Protein AF-A0A529KL18-F1 (afdb_monomer)

Sequence (61 aa):
MGEAMDAKLAPLDVITIGRASVDLYGQQIGSRLEDITSFAKSVGGCPANISVGTARLGLRS

Foldseek 3Di:
DPVVVCVPCDDFPDDFDDDKDKDWAQPPPPDDPVPGPGTDIDIDDDSRVVCVVCVVVPGRD

Radius of gyration: 18.41 Å; Cα contacts (8 Å, |Δi|>4): 80; chains: 1; bounding box: 22×30×60 Å

Structure (mmCIF, N/CA/C/O backbone):
data_AF-A0A529KL18-F1
#
_entry.id   AF-A0A529KL18-F1
#
loop_
_atom_site.group_PDB
_atom_site.id
_atom_site.type_symbol
_atom_site.label_atom_id
_atom_site.label_alt_id
_atom_site.label_comp_id
_atom_site.label_asym_id
_atom_site.label_entity_id
_atom_site.label_seq_id
_atom_site.pdbx_PDB_ins_code
_atom_site.Cartn_x
_atom_site.Cartn_y
_atom_site.Cartn_z
_atom_site.occupancy
_atom_site.B_iso_or_equiv
_atom_site.auth_seq_id
_atom_site.auth_comp_id
_atom_site.auth_asym_id
_atom_site.auth_atom_id
_atom_site.pdbx_PDB_model_num
ATOM 1 N N . MET A 1 1 ? -1.390 -18.794 -39.963 1.00 48.28 1 MET A N 1
ATOM 2 C CA . MET A 1 1 ? -1.228 -19.561 -38.707 1.00 48.28 1 MET A CA 1
ATOM 3 C C . MET A 1 1 ? -0.091 -18.928 -37.894 1.00 48.28 1 MET A C 1
ATOM 5 O O . MET A 1 1 ? 0.970 -19.517 -37.796 1.00 48.28 1 MET A O 1
ATOM 9 N N . GLY A 1 2 ? -0.258 -17.690 -37.410 1.00 49.69 2 GLY A N 1
ATOM 10 C CA . GLY A 1 2 ? 0.828 -16.924 -36.759 1.00 49.69 2 GLY A CA 1
ATOM 11 C C . GLY A 1 2 ? 0.328 -15.937 -35.698 1.00 49.69 2 GLY A C 1
ATOM 12 O O . GLY A 1 2 ? 0.932 -15.813 -34.646 1.00 49.69 2 GLY A O 1
ATOM 13 N N . GLU A 1 3 ? -0.856 -15.363 -35.904 1.00 53.75 3 GLU A N 1
ATOM 14 C CA . GLU A 1 3 ? 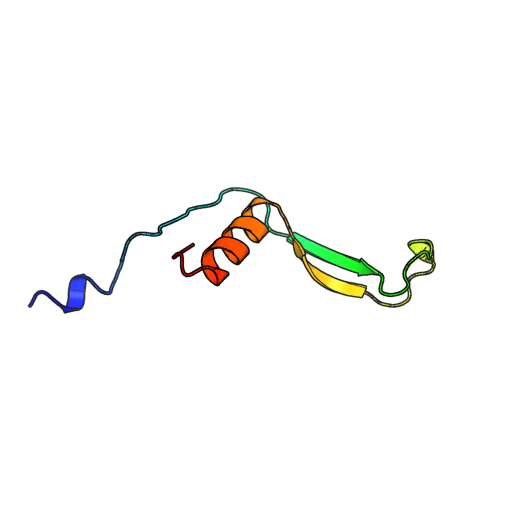-1.488 -14.403 -34.978 1.00 53.75 3 GLU A CA 1
ATOM 15 C C . GLU A 1 3 ? -1.892 -15.006 -33.614 1.00 53.75 3 GLU A C 1
ATOM 17 O O . GLU A 1 3 ? -1.898 -14.327 -32.594 1.00 53.75 3 GLU A O 1
ATOM 22 N N . ALA A 1 4 ? -2.213 -16.303 -33.558 1.00 53.03 4 ALA A N 1
ATOM 23 C CA . ALA A 1 4 ? -2.751 -16.929 -32.344 1.00 53.03 4 ALA A CA 1
ATOM 24 C C . ALA A 1 4 ? -1.682 -17.326 -31.303 1.00 53.03 4 ALA A C 1
ATOM 26 O O . ALA A 1 4 ? -2.032 -17.662 -30.172 1.00 53.03 4 ALA A O 1
ATOM 27 N N . MET A 1 5 ? -0.393 -17.317 -31.671 1.00 48.56 5 MET A N 1
ATOM 28 C CA . MET A 1 5 ? 0.705 -17.709 -30.774 1.00 48.56 5 MET A CA 1
ATOM 29 C C . MET A 1 5 ? 1.381 -16.507 -30.088 1.00 48.56 5 MET A C 1
ATOM 31 O O . MET A 1 5 ? 2.090 -16.702 -29.106 1.00 48.56 5 MET A O 1
ATOM 35 N N . ASP A 1 6 ? 1.112 -15.281 -30.550 1.00 52.09 6 ASP A N 1
ATOM 36 C CA . ASP A 1 6 ? 1.718 -14.039 -30.040 1.00 52.09 6 ASP A CA 1
ATOM 37 C C . ASP A 1 6 ? 0.910 -13.416 -28.881 1.00 52.09 6 ASP A C 1
ATOM 39 O O . ASP A 1 6 ? 1.446 -12.809 -27.957 1.00 52.09 6 ASP A O 1
ATOM 43 N N . ALA A 1 7 ? -0.399 -13.686 -28.831 1.00 55.06 7 ALA A N 1
ATOM 44 C CA . ALA A 1 7 ? -1.259 -13.261 -27.724 1.00 55.06 7 ALA A CA 1
ATOM 45 C C . ALA A 1 7 ? -0.973 -13.994 -26.396 1.00 55.06 7 ALA A C 1
ATOM 47 O O . ALA A 1 7 ? -1.510 -13.614 -25.355 1.00 55.06 7 ALA A O 1
ATOM 48 N N . LYS A 1 8 ? -0.175 -15.075 -26.412 1.00 56.66 8 LYS A N 1
ATOM 49 C CA . LYS A 1 8 ? -0.091 -16.002 -25.275 1.00 56.66 8 LYS A CA 1
ATOM 50 C C . LYS A 1 8 ? 0.989 -15.658 -24.246 1.00 56.66 8 LYS A C 1
ATOM 52 O O . LYS A 1 8 ? 0.833 -16.081 -23.109 1.00 56.66 8 LYS A O 1
ATOM 57 N N . LEU A 1 9 ? 2.019 -14.874 -24.578 1.00 64.81 9 LEU A N 1
ATOM 58 C CA . LEU A 1 9 ? 3.084 -14.473 -23.640 1.00 64.81 9 LEU A CA 1
ATOM 59 C C . LEU A 1 9 ? 3.764 -13.173 -24.102 1.00 64.81 9 LEU A C 1
ATOM 61 O O . LEU A 1 9 ? 4.978 -13.133 -24.295 1.00 64.81 9 LEU A O 1
ATOM 65 N N . ALA A 1 10 ? 3.011 -12.089 -24.288 1.00 72.19 10 ALA A N 1
ATOM 66 C CA . ALA A 1 10 ? 3.676 -10.801 -24.443 1.00 72.19 10 ALA A CA 1
ATOM 67 C C . ALA A 1 10 ? 4.567 -10.567 -23.185 1.00 72.19 10 ALA A C 1
ATOM 69 O O . ALA A 1 10 ? 4.133 -10.877 -22.069 1.00 72.19 10 ALA A O 1
ATOM 70 N N . PRO A 1 11 ? 5.821 -10.105 -23.315 1.00 87.62 11 PRO A N 1
ATOM 71 C CA . PRO A 1 11 ? 6.768 -10.042 -22.196 1.00 87.62 11 PRO A CA 1
ATOM 72 C C . PRO A 1 11 ? 6.288 -9.075 -21.105 1.00 87.62 11 PRO A C 1
ATOM 74 O O . PRO A 1 11 ? 5.616 -8.095 -21.419 1.00 87.62 11 PRO A O 1
ATOM 77 N N . LEU A 1 12 ? 6.576 -9.361 -19.832 1.00 93.69 12 LEU A N 1
ATOM 78 C CA . LEU A 1 12 ? 6.339 -8.395 -18.753 1.00 93.69 12 LEU A CA 1
ATOM 79 C C . LEU A 1 12 ? 7.368 -7.266 -18.863 1.00 93.69 12 LEU A C 1
ATOM 81 O O . LEU A 1 12 ? 8.549 -7.534 -19.081 1.00 93.69 12 LEU A O 1
ATOM 85 N N . ASP A 1 13 ? 6.921 -6.027 -18.686 1.00 95.94 13 ASP A N 1
ATOM 86 C CA . ASP A 1 13 ? 7.794 -4.851 -18.667 1.00 95.94 13 ASP A CA 1
ATOM 87 C C . ASP A 1 13 ? 8.558 -4.768 -17.339 1.00 95.94 13 ASP A C 1
ATOM 89 O O . ASP A 1 13 ? 9.695 -4.297 -17.286 1.00 95.94 13 ASP A O 1
ATOM 93 N N . VAL A 1 14 ? 7.931 -5.231 -16.251 1.00 96.06 14 VAL A N 1
ATOM 94 C CA . VAL A 1 14 ? 8.485 -5.190 -14.896 1.00 96.06 14 VAL A CA 1
ATOM 95 C C . VAL A 1 14 ? 8.182 -6.498 -14.175 1.00 96.06 14 VAL A C 1
ATOM 97 O O . VAL A 1 14 ? 7.055 -6.974 -14.181 1.00 96.06 14 VAL A O 1
ATOM 100 N N . ILE A 1 15 ? 9.190 -7.058 -13.503 1.00 96.69 15 ILE A N 1
ATOM 101 C CA . ILE A 1 15 ? 9.017 -8.137 -12.528 1.00 96.69 15 ILE A CA 1
ATOM 102 C C . ILE A 1 15 ? 9.579 -7.644 -11.202 1.00 96.69 15 ILE A C 1
ATOM 104 O O . ILE A 1 15 ? 10.772 -7.367 -11.081 1.00 96.69 15 ILE A O 1
ATOM 108 N N . THR A 1 16 ? 8.721 -7.542 -10.191 1.00 97.44 16 THR A N 1
ATOM 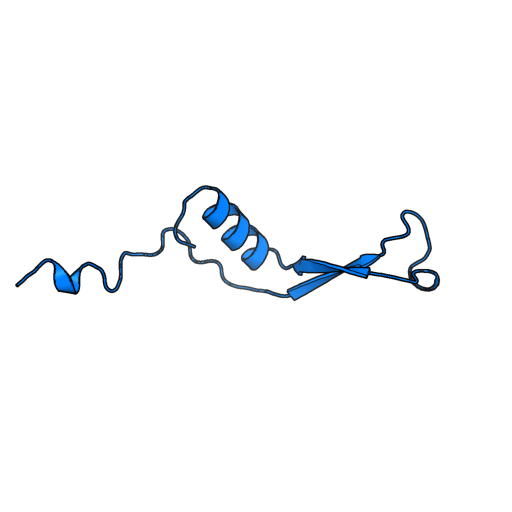109 C CA . THR A 1 16 ? 9.136 -7.204 -8.827 1.00 97.44 16 THR A CA 1
ATOM 110 C C . THR A 1 16 ? 9.207 -8.466 -7.978 1.00 97.44 16 THR A C 1
ATOM 112 O O . THR A 1 16 ? 8.282 -9.274 -8.008 1.00 97.44 16 THR A O 1
ATOM 115 N N . ILE A 1 17 ? 10.259 -8.623 -7.175 1.00 97.88 17 ILE A N 1
ATOM 116 C CA . ILE A 1 17 ? 10.399 -9.761 -6.259 1.00 97.88 17 ILE A CA 1
ATOM 117 C C . ILE A 1 17 ? 10.511 -9.250 -4.826 1.00 97.88 17 ILE A C 1
ATOM 119 O O . ILE A 1 17 ? 11.327 -8.385 -4.514 1.00 97.88 17 ILE A O 1
ATOM 123 N N . GLY A 1 18 ? 9.690 -9.820 -3.947 1.00 97.00 18 GLY A N 1
ATOM 124 C CA . GLY A 1 18 ? 9.770 -9.658 -2.500 1.00 97.00 18 GLY A CA 1
ATOM 125 C C . GLY A 1 18 ? 8.384 -9.629 -1.861 1.00 97.00 18 GLY A C 1
ATOM 126 O O . GLY A 1 18 ? 7.474 -10.317 -2.314 1.00 97.00 18 GLY A O 1
ATOM 127 N N . ARG A 1 19 ? 8.223 -8.881 -0.765 1.00 98.06 19 ARG A N 1
ATOM 128 C CA . ARG A 1 19 ? 7.027 -8.965 0.085 1.00 98.06 19 ARG A CA 1
ATOM 129 C C . ARG A 1 19 ? 5.775 -8.386 -0.583 1.00 98.06 19 ARG A C 1
ATOM 131 O O . ARG A 1 19 ? 5.771 -7.222 -0.980 1.00 98.06 19 ARG A O 1
ATOM 138 N N . ALA A 1 20 ? 4.700 -9.166 -0.540 1.00 97.81 20 ALA A N 1
ATOM 139 C CA . ALA A 1 20 ? 3.321 -8.707 -0.653 1.00 97.81 20 ALA A CA 1
ATOM 140 C C . ALA A 1 20 ? 2.627 -8.907 0.702 1.00 97.81 20 ALA A C 1
ATOM 142 O O . ALA A 1 20 ? 2.774 -9.958 1.327 1.00 97.81 20 ALA A O 1
ATOM 143 N N . SER A 1 21 ? 1.918 -7.892 1.189 1.00 97.88 21 SER A N 1
ATOM 144 C CA . SER A 1 21 ? 1.226 -7.937 2.479 1.00 97.88 21 SER A CA 1
ATOM 145 C C . SER A 1 21 ? -0.091 -7.171 2.447 1.00 97.88 21 SER A C 1
ATOM 147 O O . SER A 1 21 ? -0.474 -6.577 1.439 1.00 97.88 21 SER A O 1
ATOM 149 N N . VAL A 1 22 ? -0.779 -7.194 3.583 1.00 98.25 22 VAL A N 1
ATOM 150 C CA . VAL A 1 22 ? -1.925 -6.340 3.865 1.00 98.25 22 VAL A CA 1
ATOM 151 C C . VAL A 1 22 ? -1.480 -5.267 4.846 1.00 98.25 22 VAL A C 1
ATOM 153 O O . VAL A 1 22 ? -0.995 -5.601 5.925 1.00 98.25 22 VAL A O 1
ATOM 156 N N . ASP A 1 23 ? -1.681 -4.005 4.485 1.00 97.94 23 ASP A N 1
ATOM 157 C CA . ASP A 1 23 ? -1.500 -2.886 5.403 1.00 97.94 23 ASP A CA 1
ATOM 158 C C . ASP A 1 23 ? -2.867 -2.536 6.010 1.00 97.94 23 ASP A C 1
ATOM 160 O O . ASP A 1 23 ? -3.853 -2.330 5.292 1.00 97.94 23 ASP A O 1
ATOM 164 N N . LEU A 1 24 ? -2.940 -2.521 7.342 1.00 97.69 24 LEU A N 1
ATOM 165 C CA . LEU A 1 24 ? -4.134 -2.146 8.099 1.00 97.69 24 LEU A CA 1
ATOM 166 C C . LEU A 1 24 ? -3.929 -0.752 8.688 1.00 97.69 24 LEU A C 1
ATOM 168 O O . LEU A 1 24 ? -3.143 -0.570 9.615 1.00 97.69 24 LEU A O 1
ATOM 172 N N . TYR A 1 25 ? -4.655 0.228 8.155 1.00 97.00 25 TYR A N 1
ATOM 173 C CA . TYR A 1 25 ? -4.589 1.615 8.606 1.00 97.00 25 TYR A CA 1
ATOM 174 C C . TYR A 1 25 ? -5.748 1.923 9.550 1.00 97.00 25 TYR A C 1
ATOM 176 O O . TYR A 1 25 ? -6.911 1.903 9.134 1.00 97.00 25 TYR A O 1
ATOM 184 N N . GLY A 1 26 ? -5.435 2.230 10.811 1.00 97.94 26 GLY A N 1
ATOM 185 C CA . GLY A 1 26 ? -6.426 2.719 11.771 1.00 97.94 26 GLY A CA 1
ATOM 186 C C . GLY A 1 26 ? -7.097 3.988 11.250 1.00 97.94 26 GLY A C 1
ATOM 187 O O . GLY A 1 26 ? -6.428 4.878 10.728 1.00 97.94 26 GLY A O 1
ATOM 188 N N . GLN A 1 27 ? -8.425 4.046 11.321 1.00 97.69 27 GLN A N 1
ATOM 189 C CA . GLN A 1 27 ? -9.189 5.164 10.750 1.00 97.69 27 GLN A CA 1
ATOM 190 C C . GLN A 1 27 ? -9.211 6.399 11.659 1.00 97.69 27 GLN A C 1
ATOM 192 O O . GLN A 1 27 ? -9.426 7.515 11.193 1.00 97.69 27 GLN A O 1
ATOM 197 N N . GLN A 1 28 ? -8.960 6.211 12.950 1.00 97.50 28 GLN A N 1
ATOM 198 C CA . GLN A 1 28 ? -8.919 7.258 13.960 1.00 97.50 28 GLN A CA 1
ATOM 199 C C . GLN A 1 28 ? -7.515 7.882 13.999 1.00 97.50 28 GLN A C 1
ATOM 201 O O . GLN A 1 28 ? -6.627 7.429 14.721 1.00 97.50 28 GLN A O 1
ATOM 206 N N . ILE A 1 29 ? -7.293 8.908 1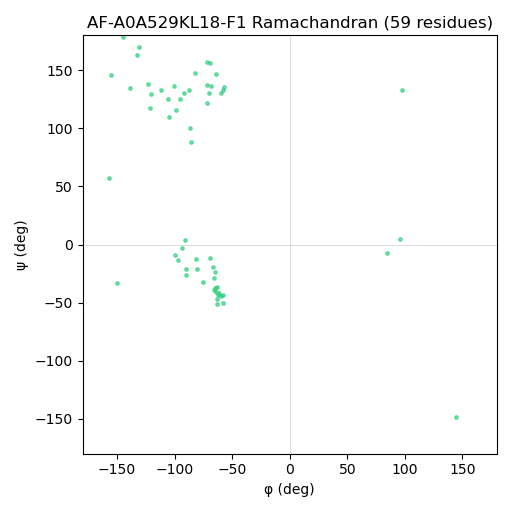3.172 1.00 95.81 29 ILE A N 1
ATOM 207 C CA . ILE A 1 29 ? -5.995 9.591 13.049 1.00 95.81 29 ILE A CA 1
ATOM 208 C C . ILE A 1 29 ? -5.574 10.197 14.395 1.00 95.81 29 ILE A C 1
ATOM 210 O O . ILE A 1 29 ? -6.332 10.934 15.019 1.00 95.81 29 ILE A O 1
ATOM 214 N N . GLY A 1 30 ? -4.335 9.923 14.811 1.00 95.62 30 GLY A N 1
ATOM 215 C CA . GLY A 1 30 ? -3.745 10.459 16.043 1.00 95.62 30 GLY A CA 1
ATOM 216 C C . GLY A 1 30 ? -4.084 9.677 17.317 1.00 95.62 30 GLY A C 1
ATOM 217 O O . GLY A 1 30 ? -3.493 9.953 18.358 1.00 95.62 30 GLY A O 1
ATOM 218 N N . SER A 1 31 ? -4.980 8.688 17.246 1.00 96.88 31 SER A N 1
ATOM 219 C CA . SER A 1 31 ? -5.242 7.759 18.349 1.00 96.88 31 SER A CA 1
ATOM 220 C C . SER A 1 31 ? -4.087 6.775 18.546 1.00 96.88 31 SER A C 1
ATOM 222 O O . SER A 1 31 ? -3.317 6.494 17.621 1.00 96.88 31 SER A O 1
ATOM 224 N N . ARG A 1 32 ? -3.975 6.216 19.756 1.00 97.69 32 ARG A N 1
ATOM 225 C CA . ARG A 1 32 ? -3.089 5.074 20.004 1.00 97.69 32 ARG A CA 1
ATOM 226 C C . ARG A 1 32 ? -3.644 3.840 19.294 1.00 97.69 32 ARG A C 1
ATOM 228 O O . ARG A 1 32 ? -4.843 3.762 19.032 1.00 97.69 32 ARG A O 1
ATOM 235 N N . LEU A 1 33 ? -2.783 2.871 18.987 1.00 96.81 33 LEU A N 1
ATOM 236 C CA . LEU A 1 33 ? -3.195 1.686 18.228 1.00 96.81 33 LEU A CA 1
ATOM 237 C C . LEU A 1 33 ? -4.24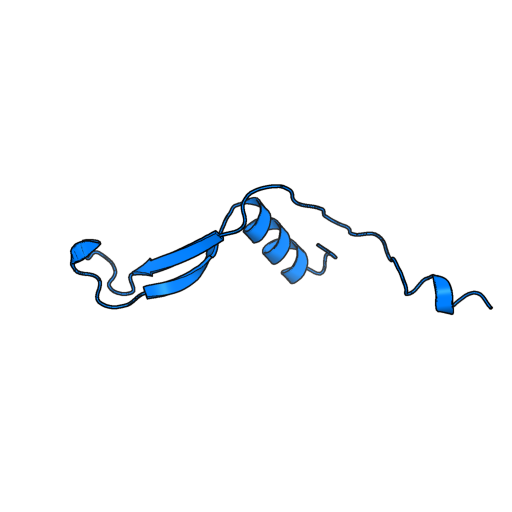9 0.859 18.983 1.00 96.81 33 LEU A C 1
ATOM 239 O O . LEU A 1 33 ? -5.168 0.335 18.364 1.00 96.81 33 LEU A O 1
ATOM 243 N N . GLU A 1 34 ? -4.139 0.774 20.308 1.00 97.50 34 GLU A N 1
ATOM 244 C CA . GLU A 1 34 ? -5.094 0.076 21.175 1.00 97.50 34 GLU A CA 1
ATOM 245 C C . GLU A 1 34 ? -6.485 0.728 21.235 1.00 97.50 34 GLU A C 1
ATOM 247 O O . GLU A 1 34 ? -7.449 0.046 21.573 1.00 97.50 34 GLU A O 1
ATOM 252 N N . ASP A 1 35 ? -6.606 2.005 20.856 1.00 97.88 3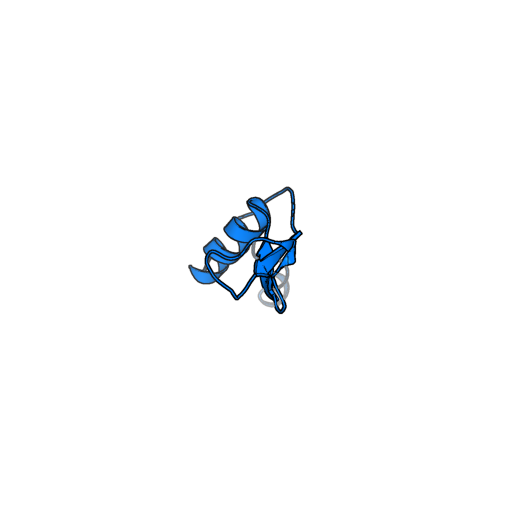5 ASP A N 1
ATOM 253 C CA . ASP A 1 35 ? -7.875 2.745 20.842 1.00 97.88 35 ASP A CA 1
ATOM 254 C C . ASP A 1 35 ? -8.566 2.703 19.462 1.00 97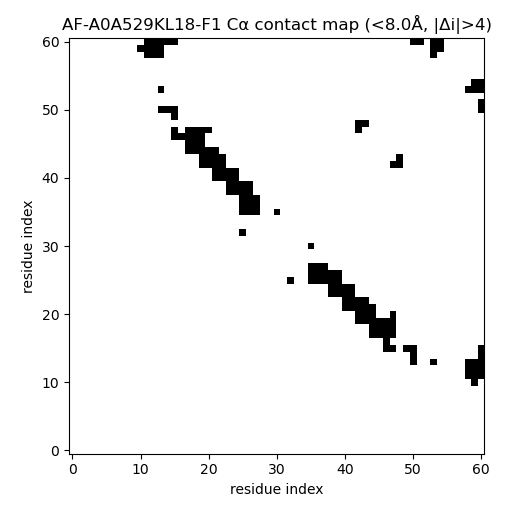.88 35 ASP A C 1
ATOM 256 O O . ASP A 1 35 ? -9.659 3.249 19.281 1.00 97.88 35 ASP A O 1
ATOM 260 N N . ILE A 1 36 ? -7.940 2.078 18.456 1.00 98.06 36 ILE A N 1
ATOM 261 C CA . ILE A 1 36 ? -8.488 1.979 17.100 1.00 98.06 36 ILE A CA 1
ATOM 262 C C . ILE A 1 36 ? -9.666 1.006 17.081 1.00 98.06 36 ILE A C 1
ATOM 264 O O . ILE A 1 36 ? -9.518 -0.185 17.349 1.00 98.06 36 ILE A O 1
ATOM 268 N N . THR A 1 37 ? -10.837 1.489 16.665 1.00 97.94 37 THR A N 1
ATOM 269 C CA . THR A 1 37 ? -12.045 0.653 16.562 1.00 97.94 37 THR A CA 1
ATOM 270 C C . THR A 1 37 ? -12.331 0.167 15.141 1.00 97.94 37 THR A C 1
ATOM 272 O O . THR A 1 37 ? -13.202 -0.678 14.943 1.00 97.94 37 THR A O 1
ATOM 275 N N . SER A 1 38 ? -11.603 0.666 14.134 1.00 98.19 38 SER A N 1
ATOM 276 C CA . SER A 1 38 ? -11.791 0.266 12.734 1.00 98.19 38 SER A CA 1
ATOM 277 C C . SER A 1 38 ? -10.538 0.470 11.887 1.00 98.19 38 SER A C 1
ATOM 279 O O . SER A 1 38 ? -9.835 1.470 12.041 1.00 98.19 38 SER A O 1
ATOM 281 N N . PHE A 1 39 ? -10.324 -0.425 10.921 1.00 98.44 39 PHE A N 1
ATOM 282 C CA . PHE A 1 39 ? -9.181 -0.388 10.009 1.00 98.44 39 PHE A CA 1
ATOM 283 C C . PHE A 1 39 ? -9.630 -0.354 8.547 1.00 98.44 39 PHE A C 1
ATOM 285 O O . PHE A 1 39 ? -10.511 -1.115 8.146 1.00 98.44 39 PHE A O 1
ATOM 292 N N . ALA A 1 40 ? -8.969 0.469 7.732 1.00 98.19 40 ALA A N 1
ATOM 293 C CA . ALA A 1 40 ? -9.002 0.330 6.282 1.00 98.19 40 ALA A CA 1
ATOM 294 C C . ALA A 1 40 ? -7.906 -0.641 5.835 1.00 98.19 40 ALA A C 1
ATOM 296 O O . ALA A 1 40 ? -6.750 -0.537 6.250 1.00 98.19 40 ALA A O 1
ATOM 297 N N . LYS A 1 41 ? -8.275 -1.575 4.959 1.00 97.88 41 LYS A N 1
ATOM 298 C CA . LYS A 1 41 ? -7.363 -2.562 4.381 1.00 97.88 41 LYS A CA 1
ATOM 299 C C . LYS A 1 41 ? -6.774 -2.042 3.073 1.00 97.88 41 LYS A C 1
ATOM 301 O O . LYS A 1 41 ? -7.533 -1.657 2.188 1.00 97.88 41 LYS A O 1
ATOM 306 N N . SER A 1 42 ? -5.457 -2.118 2.918 1.00 97.50 42 SER A N 1
ATOM 307 C CA . SER A 1 42 ? -4.748 -1.789 1.674 1.00 97.50 42 SER A CA 1
ATOM 308 C C . SER A 1 42 ? -3.732 -2.867 1.287 1.00 97.50 42 SER A C 1
ATOM 310 O O . SER A 1 42 ? -3.357 -3.705 2.109 1.00 97.50 42 SER A O 1
ATOM 312 N N . VAL A 1 43 ? -3.297 -2.855 0.023 1.00 97.56 43 VAL A N 1
ATOM 313 C CA . VAL A 1 43 ? -2.113 -3.615 -0.412 1.00 97.56 43 VAL A CA 1
ATOM 314 C C . VAL A 1 43 ? -0.879 -2.979 0.216 1.00 97.56 43 VAL A C 1
ATOM 316 O O . VAL A 1 43 ? -0.765 -1.755 0.241 1.00 97.56 43 VAL A O 1
ATOM 319 N N . GLY A 1 44 ? 0.016 -3.824 0.718 1.00 97.75 44 GLY A N 1
ATOM 320 C CA . GLY A 1 44 ? 1.279 -3.423 1.313 1.00 97.75 44 GLY A CA 1
ATOM 321 C C . GLY A 1 44 ? 2.469 -4.203 0.771 1.00 97.75 44 GLY A C 1
ATOM 322 O O . GLY A 1 44 ? 2.334 -5.232 0.106 1.00 97.75 44 GLY A O 1
ATOM 323 N N . GLY A 1 45 ? 3.661 -3.726 1.125 1.00 98.00 45 GLY A N 1
ATOM 324 C CA . GLY A 1 45 ? 4.936 -4.282 0.670 1.00 98.00 45 GLY A CA 1
ATOM 325 C C . GLY A 1 45 ? 5.521 -3.510 -0.510 1.00 98.00 45 GLY A C 1
ATOM 326 O O . GLY A 1 45 ? 4.829 -3.199 -1.470 1.00 98.00 45 GLY A O 1
ATOM 327 N N . CYS A 1 46 ? 6.816 -3.183 -0.428 1.00 98.00 46 CYS A N 1
ATOM 328 C CA . CYS A 1 46 ? 7.487 -2.341 -1.424 1.00 98.00 46 CYS A CA 1
ATOM 329 C C . CYS A 1 46 ? 7.406 -2.928 -2.852 1.00 98.00 46 CYS A C 1
ATOM 331 O O . CYS A 1 46 ? 6.917 -2.225 -3.733 1.00 98.00 46 CYS A O 1
ATOM 333 N N . PRO A 1 47 ? 7.751 -4.209 -3.093 1.00 98.44 47 PRO A N 1
ATOM 334 C CA . PRO A 1 47 ? 7.617 -4.816 -4.421 1.00 98.44 47 PRO A CA 1
ATOM 335 C C . PRO A 1 47 ? 6.175 -4.810 -4.942 1.00 98.44 47 PRO A C 1
ATOM 337 O O . PRO A 1 47 ? 5.939 -4.410 -6.078 1.00 98.44 47 PRO A O 1
ATOM 340 N N . ALA A 1 48 ? 5.202 -5.161 -4.093 1.00 98.25 48 ALA A N 1
ATOM 341 C CA . ALA A 1 48 ? 3.789 -5.153 -4.468 1.00 98.25 48 ALA A CA 1
ATOM 342 C C . ALA A 1 48 ? 3.292 -3.742 -4.829 1.00 98.25 48 ALA A C 1
ATOM 344 O O . ALA A 1 48 ? 2.619 -3.563 -5.841 1.00 98.25 48 ALA A O 1
ATOM 345 N N . ASN A 1 49 ? 3.674 -2.727 -4.049 1.00 98.38 49 ASN A N 1
ATOM 346 C CA . ASN A 1 49 ? 3.319 -1.336 -4.324 1.00 98.38 49 ASN A CA 1
ATOM 347 C C . ASN A 1 49 ? 3.954 -0.823 -5.623 1.00 98.38 49 ASN A C 1
ATOM 349 O O . ASN A 1 49 ? 3.296 -0.091 -6.360 1.00 98.38 49 ASN A O 1
ATOM 353 N N . ILE A 1 50 ? 5.195 -1.224 -5.929 1.00 98.44 50 ILE A N 1
ATOM 354 C CA . ILE A 1 50 ? 5.851 -0.893 -7.201 1.00 98.44 50 ILE A CA 1
ATOM 355 C C . ILE A 1 50 ? 5.081 -1.522 -8.365 1.00 98.44 50 ILE A C 1
ATOM 357 O O . ILE A 1 50 ? 4.693 -0.783 -9.261 1.00 98.44 50 ILE A O 1
ATOM 361 N N . SER A 1 51 ? 4.783 -2.828 -8.318 1.00 98.31 51 SER A N 1
ATOM 362 C CA . SER A 1 51 ? 4.021 -3.528 -9.371 1.00 98.31 51 SER A CA 1
ATOM 363 C C . SER A 1 51 ? 2.632 -2.905 -9.598 1.00 98.31 51 SER A C 1
ATOM 365 O O . SER A 1 51 ? 2.242 -2.629 -10.732 1.00 98.31 51 SER A O 1
ATOM 367 N N . VAL A 1 52 ? 1.898 -2.570 -8.528 1.00 98.19 52 VAL A N 1
ATOM 368 C CA . VAL A 1 52 ? 0.601 -1.874 -8.644 1.00 98.19 52 VAL A CA 1
ATOM 369 C C . VAL A 1 52 ? 0.763 -0.473 -9.243 1.00 98.19 52 VAL A C 1
ATOM 371 O O . VAL A 1 52 ? -0.059 -0.049 -10.058 1.00 98.19 52 VAL A O 1
ATOM 374 N N . GLY A 1 53 ? 1.800 0.263 -8.840 1.00 98.19 53 GLY A N 1
ATOM 375 C CA . GLY A 1 53 ? 2.092 1.596 -9.361 1.00 98.19 53 GLY A CA 1
ATOM 376 C C . GLY A 1 53 ? 2.421 1.577 -10.852 1.00 98.19 53 GLY A C 1
ATOM 377 O O . GLY A 1 53 ? 1.844 2.353 -11.611 1.00 98.19 53 GLY A 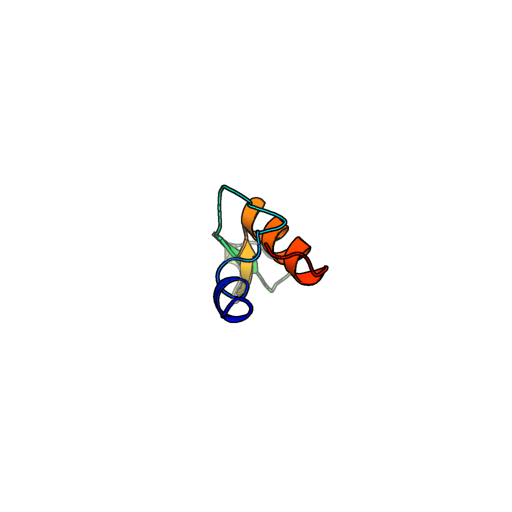O 1
ATOM 378 N N . THR A 1 54 ? 3.286 0.661 -11.288 1.00 98.31 54 THR A N 1
ATOM 379 C CA . THR A 1 54 ? 3.669 0.501 -12.698 1.00 98.31 54 THR A CA 1
ATOM 380 C C . THR A 1 54 ? 2.491 0.050 -13.553 1.00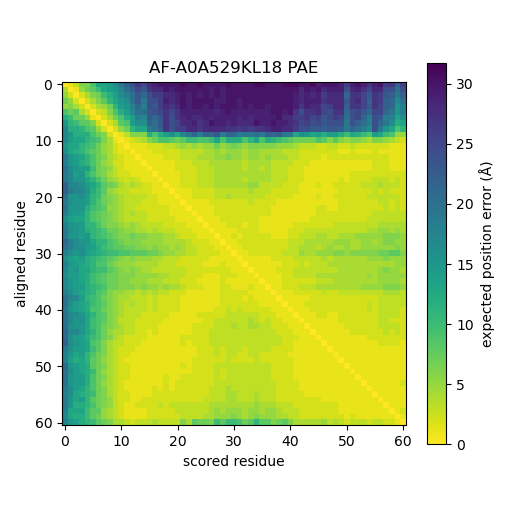 98.31 54 THR A C 1
ATOM 382 O O . THR A 1 54 ? 2.278 0.609 -14.629 1.00 98.31 54 THR A O 1
ATOM 385 N N . ALA A 1 55 ? 1.650 -0.852 -13.039 1.00 97.81 55 ALA A N 1
ATOM 386 C CA . AL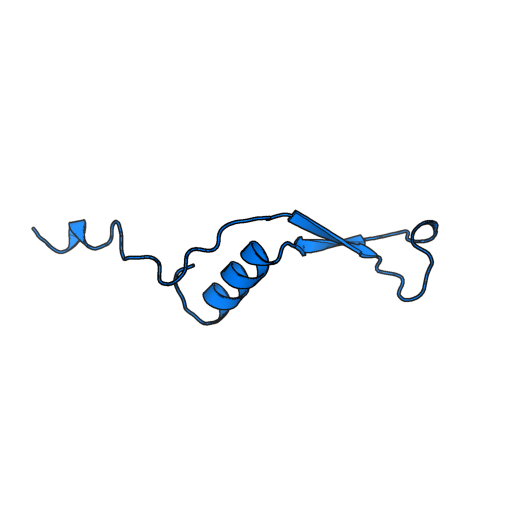A A 1 55 ? 0.427 -1.275 -13.715 1.00 97.81 55 ALA A CA 1
ATOM 387 C C . ALA A 1 55 ? -0.553 -0.113 -13.939 1.00 97.81 55 ALA A C 1
ATOM 389 O O . ALA A 1 55 ? -1.113 0.035 -15.024 1.00 97.81 55 ALA A O 1
ATOM 390 N N . ARG A 1 56 ? -0.717 0.773 -12.946 1.00 97.94 56 ARG A N 1
ATOM 391 C CA . ARG A 1 56 ? -1.555 1.982 -13.073 1.00 97.94 56 ARG A CA 1
ATOM 392 C C . ARG A 1 56 ? -1.029 2.987 -14.098 1.00 97.94 56 ARG A C 1
ATOM 394 O O . ARG A 1 56 ? -1.813 3.780 -14.608 1.00 97.94 56 ARG A O 1
ATOM 401 N N . LEU A 1 57 ? 0.268 2.953 -14.393 1.00 98.19 57 LEU A N 1
ATOM 402 C CA . LEU A 1 57 ? 0.915 3.789 -15.407 1.00 98.19 57 LEU A CA 1
ATOM 403 C C . LEU A 1 57 ? 0.955 3.129 -16.798 1.00 98.19 57 LEU A C 1
ATOM 405 O O . LEU A 1 57 ? 1.510 3.710 -17.725 1.00 98.19 57 LEU A O 1
ATOM 409 N N . GLY A 1 58 ? 0.351 1.947 -16.959 1.00 96.62 58 GLY A N 1
ATOM 410 C CA . GLY A 1 58 ? 0.215 1.260 -18.246 1.00 96.62 58 GLY A CA 1
ATOM 411 C C . GLY A 1 58 ? 1.286 0.208 -18.541 1.00 96.62 58 GLY A C 1
ATOM 412 O O . GLY A 1 58 ? 1.270 -0.360 -19.630 1.00 96.62 58 GLY A O 1
ATOM 413 N N . LEU A 1 59 ? 2.187 -0.080 -17.596 1.00 96.62 59 LEU A N 1
ATOM 414 C CA . LEU A 1 59 ? 3.168 -1.156 -17.745 1.00 96.62 59 LEU A CA 1
ATOM 415 C C . LEU A 1 59 ? 2.560 -2.513 -17.388 1.00 96.62 59 LEU A C 1
ATOM 417 O O . LEU A 1 59 ? 1.736 -2.642 -16.482 1.00 96.62 59 LEU A O 1
ATOM 421 N N . ARG A 1 60 ? 3.020 -3.566 -18.052 1.00 94.62 60 ARG A N 1
ATOM 422 C CA . ARG A 1 60 ? 2.633 -4.948 -17.762 1.00 94.62 60 ARG A CA 1
ATOM 423 C C . ARG A 1 60 ? 3.559 -5.484 -16.670 1.00 94.62 60 ARG A C 1
ATOM 425 O O . ARG A 1 60 ? 4.717 -5.797 -16.939 1.00 94.62 60 ARG A O 1
ATOM 432 N N . SER A 1 61 ? 3.044 -5.495 -15.437 1.00 89.94 61 SER A N 1
ATOM 433 C CA . SER A 1 61 ? 3.780 -5.744 -14.180 1.00 89.94 61 SER A CA 1
ATOM 434 C C . SER A 1 61 ? 3.390 -7.059 -13.516 1.00 89.94 61 SER A C 1
ATOM 436 O O . SER A 1 61 ? 2.312 -7.586 -13.871 1.00 89.94 61 SER A O 1
#

pLDDT: mean 90.3, std 15.82, range [48.28, 98.44]

Secondary structure (DSSP, 8-state):
--TTTTTT-PPPS----S--EEEEEESSTTS-GGG---EEEEEESHHHHHHHHHHHTT---

Mean predicted aligned error: 6.79 Å

Nearest PDB structures (foldseek):
  3pl2-assembly1_B  TM=8.884E-01  e=7.513E-02  Corynebacterium glutamicum
  4krr-assembly1_A  TM=5.869E-01  e=8.041E+00  Drosophila melanogaster

Solvent-accessible surface area (backbone atoms only — not comparable to full-atom values): 3919 Å² total; per-residue (Å²): 145,64,76,81,70,58,80,73,68,68,78,68,77,44,87,70,81,74,53,72,48,76,36,74,43,61,69,58,80,92,58,58,80,91,72,47,90,50,67,49,80,42,86,22,40,71,32,43,50,49,37,55,51,40,39,76,72,73,42,48,82